Protein AF-A0A150Q8F3-F1 (afdb_monomer_lite)

Structure (mmCIF, N/CA/C/O backbone):
data_AF-A0A150Q8F3-F1
#
_entry.id   AF-A0A150Q8F3-F1
#
loop_
_atom_site.group_PDB
_atom_site.id
_atom_site.type_symbol
_atom_site.label_atom_id
_atom_site.label_alt_id
_atom_site.label_comp_id
_atom_site.label_asym_id
_atom_site.label_entity_id
_atom_site.label_seq_id
_atom_site.pdbx_PDB_ins_code
_atom_site.Cartn_x
_atom_site.Cartn_y
_atom_site.Cartn_z
_atom_site.occupancy
_atom_site.B_iso_or_equiv
_atom_site.auth_seq_id
_atom_site.auth_comp_id
_atom_site.auth_asym_id
_atom_site.auth_atom_id
_atom_site.pdbx_PDB_model_num
ATOM 1 N N . MET A 1 1 ? -12.752 -1.691 17.372 1.00 48.16 1 MET A N 1
ATOM 2 C CA . MET A 1 1 ? -11.513 -1.225 16.726 1.00 48.16 1 MET A CA 1
ATOM 3 C C . MET A 1 1 ? -11.720 -1.425 15.236 1.00 48.16 1 MET A C 1
ATOM 5 O O . MET A 1 1 ? -11.884 -2.583 14.865 1.00 48.16 1 MET A O 1
ATOM 9 N N . PRO A 1 2 ? -11.842 -0.381 14.400 1.00 51.94 2 PRO A N 1
ATOM 10 C CA . PRO A 1 2 ? -11.686 -0.591 12.971 1.00 51.94 2 PRO A CA 1
ATOM 11 C C . PRO A 1 2 ? -10.186 -0.796 12.761 1.00 51.94 2 PRO A C 1
ATOM 13 O O . PRO A 1 2 ? -9.401 0.147 12.762 1.00 51.94 2 PRO A O 1
ATOM 16 N N . TYR A 1 3 ? -9.766 -2.056 12.788 1.00 64.06 3 TYR A N 1
ATOM 17 C CA . TYR A 1 3 ? -8.424 -2.405 12.357 1.00 64.06 3 TYR A CA 1
ATOM 18 C C . TYR A 1 3 ? -8.387 -2.165 10.857 1.00 64.06 3 TYR A C 1
ATOM 20 O O . TYR A 1 3 ? -9.300 -2.621 10.177 1.00 64.06 3 TYR A O 1
ATOM 28 N N . LEU A 1 4 ? -7.367 -1.459 10.369 1.00 71.31 4 LEU A N 1
ATOM 29 C CA . LEU A 1 4 ? -7.123 -1.354 8.937 1.00 71.31 4 LEU A CA 1
ATOM 30 C C . LEU A 1 4 ? -7.041 -2.771 8.365 1.00 71.31 4 LEU A C 1
ATOM 32 O O . LEU A 1 4 ? -6.170 -3.558 8.747 1.00 71.31 4 LEU A O 1
ATOM 36 N N . VAL A 1 5 ? -7.991 -3.123 7.503 1.00 76.44 5 VAL A N 1
ATOM 37 C CA . VAL A 1 5 ? -8.025 -4.425 6.854 1.00 76.44 5 VAL A CA 1
ATOM 38 C C . VAL A 1 5 ? -7.135 -4.354 5.628 1.00 76.44 5 VAL A C 1
ATOM 40 O O . VAL A 1 5 ? -7.430 -3.694 4.628 1.00 76.44 5 VAL A O 1
ATOM 43 N N . PHE A 1 6 ? -6.025 -5.076 5.700 1.00 82.75 6 PHE A N 1
ATOM 44 C CA . PHE A 1 6 ? -5.217 -5.349 4.527 1.00 82.75 6 PHE A CA 1
ATOM 45 C C . PHE A 1 6 ? -5.963 -6.305 3.604 1.00 82.75 6 PHE A C 1
ATOM 47 O O . PHE A 1 6 ? -6.564 -7.292 4.043 1.00 82.75 6 PHE A O 1
ATOM 54 N N . ARG A 1 7 ? -5.890 -6.051 2.300 1.00 80.62 7 ARG A N 1
ATOM 55 C CA . ARG A 1 7 ? -6.319 -7.033 1.314 1.00 80.62 7 ARG A CA 1
ATOM 56 C C . ARG A 1 7 ? -5.505 -8.313 1.492 1.00 80.62 7 ARG A C 1
ATOM 58 O O . ARG A 1 7 ? -4.291 -8.305 1.696 1.00 80.62 7 ARG A O 1
ATOM 65 N N . ASN A 1 8 ? -6.214 -9.433 1.416 1.00 77.56 8 ASN A N 1
ATOM 66 C CA . ASN A 1 8 ? -5.649 -10.750 1.651 1.00 77.56 8 ASN A CA 1
ATOM 67 C C . ASN A 1 8 ? -4.932 -11.258 0.393 1.00 77.56 8 ASN A C 1
ATOM 69 O O . ASN A 1 8 ? -5.493 -12.030 -0.385 1.00 77.56 8 ASN A O 1
ATOM 73 N N . PHE A 1 9 ? -3.708 -10.787 0.177 1.00 79.19 9 PHE A N 1
ATOM 74 C CA . PHE A 1 9 ? -2.818 -11.295 -0.860 1.00 79.19 9 PHE A CA 1
ATOM 75 C C . PHE A 1 9 ? -1.403 -11.544 -0.313 1.00 79.19 9 PHE A C 1
ATOM 77 O O . PHE A 1 9 ? -0.981 -10.873 0.641 1.00 79.19 9 PHE A O 1
ATOM 84 N N . PRO A 1 10 ? -0.678 -12.534 -0.878 1.00 78.06 10 PRO A N 1
ATOM 85 C CA . PRO A 1 10 ? 0.673 -12.870 -0.439 1.00 78.06 10 PRO A CA 1
ATOM 86 C C . PRO A 1 10 ? 1.631 -11.696 -0.652 1.00 78.06 10 PRO A C 1
ATOM 88 O O . PRO A 1 10 ? 1.468 -10.915 -1.585 1.00 78.06 10 PRO A O 1
ATOM 91 N N . ASP A 1 11 ? 2.671 -11.589 0.168 1.00 76.81 11 ASP A N 1
ATOM 92 C CA . ASP A 1 11 ? 3.609 -10.456 0.100 1.00 76.81 11 ASP A CA 1
ATOM 93 C C . ASP A 1 11 ? 4.450 -10.426 -1.189 1.00 76.81 11 ASP A C 1
ATOM 95 O O . ASP A 1 11 ? 4.999 -9.396 -1.557 1.00 76.81 11 ASP A O 1
ATOM 99 N N . ASN A 1 12 ? 4.491 -11.540 -1.925 1.00 77.19 12 ASN A N 1
ATOM 100 C CA . ASN A 1 12 ? 5.102 -11.628 -3.256 1.00 77.19 12 ASN A CA 1
ATOM 101 C C . ASN A 1 12 ? 4.121 -11.300 -4.396 1.00 77.19 12 ASN A C 1
ATOM 103 O O . ASN A 1 12 ? 4.398 -11.623 -5.552 1.00 77.19 12 ASN A O 1
ATOM 107 N N . THR A 1 13 ? 2.947 -10.738 -4.093 1.00 80.31 13 THR A N 1
ATOM 108 C CA . THR A 1 13 ? 1.983 -10.364 -5.134 1.00 80.31 13 THR A CA 1
ATOM 109 C C . THR A 1 13 ? 2.590 -9.263 -5.999 1.00 80.31 13 THR A C 1
ATOM 111 O O . THR A 1 13 ? 3.025 -8.249 -5.450 1.00 80.31 13 THR A O 1
ATOM 114 N N . PRO A 1 14 ? 2.635 -9.438 -7.332 1.00 79.75 14 PRO A N 1
ATOM 115 C CA . PRO A 1 14 ? 3.111 -8.390 -8.217 1.00 79.75 14 PRO A CA 1
ATOM 116 C C . PRO A 1 14 ? 2.190 -7.176 -8.113 1.00 79.75 14 PRO A C 1
ATOM 118 O O . PRO A 1 14 ? 0.965 -7.312 -8.076 1.00 79.75 14 PRO A O 1
ATOM 121 N N . ILE A 1 15 ? 2.798 -5.995 -8.073 1.00 81.19 15 ILE A N 1
ATOM 122 C CA . ILE A 1 15 ? 2.068 -4.734 -8.071 1.00 81.19 15 ILE A CA 1
ATOM 123 C C . ILE A 1 15 ? 1.319 -4.593 -9.401 1.00 81.19 15 ILE A C 1
ATOM 125 O O . ILE A 1 15 ? 1.913 -4.837 -10.456 1.00 81.19 15 ILE A O 1
ATOM 129 N N . PRO A 1 16 ? 0.025 -4.233 -9.376 1.00 80.94 16 PRO A N 1
ATOM 130 C CA . PRO A 1 16 ? -0.736 -4.014 -10.596 1.00 80.94 16 PRO A CA 1
ATOM 131 C C . PRO A 1 16 ? -0.223 -2.785 -11.356 1.00 80.94 16 PRO A C 1
ATOM 133 O O . PRO A 1 16 ? 0.193 -1.801 -10.753 1.00 80.94 16 PRO A O 1
ATOM 136 N N . ASP A 1 17 ? -0.321 -2.833 -12.686 1.00 80.94 17 ASP A N 1
ATOM 137 C CA . ASP A 1 17 ? 0.106 -1.752 -13.592 1.00 80.94 17 ASP A CA 1
ATOM 138 C C . ASP A 1 17 ? -0.574 -0.404 -13.264 1.00 80.94 17 ASP A C 1
ATOM 140 O O . ASP A 1 17 ? 0.032 0.651 -13.374 1.00 80.94 17 ASP A O 1
ATOM 144 N N . ASP A 1 18 ? -1.805 -0.463 -12.747 1.00 80.50 18 ASP A N 1
ATOM 145 C CA . ASP A 1 18 ? -2.619 0.684 -12.310 1.00 80.50 18 ASP A CA 1
ATOM 146 C C . ASP A 1 18 ? -1.996 1.479 -11.144 1.00 80.50 18 ASP A C 1
ATOM 148 O O . ASP A 1 18 ? -2.312 2.644 -10.936 1.00 80.50 18 ASP A O 1
ATOM 152 N N . CYS A 1 19 ? -1.081 0.858 -10.393 1.00 83.00 19 CYS A N 1
ATOM 153 C CA . CYS A 1 19 ? -0.327 1.506 -9.321 1.00 83.00 19 CYS A CA 1
ATOM 154 C C . CYS A 1 19 ? 0.983 2.139 -9.812 1.00 83.00 19 CYS A C 1
ATOM 156 O O . CYS A 1 19 ? 1.799 2.551 -8.989 1.00 83.00 19 CYS A O 1
ATOM 158 N N . TYR A 1 20 ? 1.226 2.193 -11.121 1.00 83.12 20 TYR A N 1
ATOM 159 C CA . TYR A 1 20 ? 2.342 2.927 -11.701 1.00 83.12 20 TYR A CA 1
ATOM 160 C C . TYR A 1 20 ? 1.826 4.188 -12.394 1.00 83.12 20 TYR A C 1
ATOM 162 O O . TYR A 1 20 ? 0.873 4.170 -13.170 1.00 83.12 20 TYR A O 1
ATOM 170 N N . SER A 1 21 ? 2.489 5.307 -12.127 1.00 79.31 21 SER A N 1
ATOM 171 C CA . SER A 1 21 ? 2.305 6.544 -12.879 1.00 79.31 21 SER A CA 1
ATOM 172 C C . SER A 1 21 ? 2.750 6.368 -14.335 1.00 79.31 21 SER A C 1
ATOM 174 O O . SER A 1 21 ? 3.560 5.500 -14.654 1.00 79.31 21 SER A O 1
ATOM 176 N N . CYS A 1 22 ? 2.304 7.260 -15.226 1.00 77.38 22 CYS A N 1
ATOM 177 C CA . CYS A 1 22 ? 2.660 7.239 -16.655 1.00 77.38 22 CYS A CA 1
ATOM 178 C C . CYS A 1 22 ? 4.175 7.268 -16.952 1.00 77.38 22 CYS A C 1
ATOM 180 O O . CYS A 1 22 ? 4.578 6.926 -18.061 1.00 77.38 22 CYS A O 1
ATOM 182 N N . ASP A 1 23 ? 5.006 7.684 -15.993 1.00 82.12 23 ASP A N 1
ATOM 183 C CA . ASP A 1 23 ? 6.474 7.677 -16.093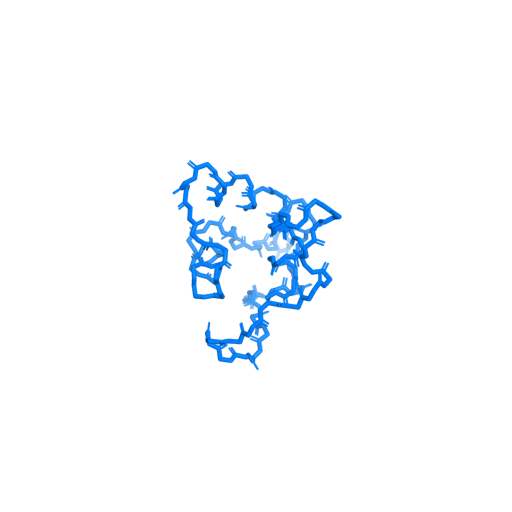 1.00 82.12 23 ASP A CA 1
ATOM 184 C C . ASP A 1 23 ? 7.098 6.305 -15.744 1.00 82.12 23 ASP A C 1
ATOM 186 O O . ASP A 1 23 ? 8.307 6.116 -15.816 1.00 82.12 23 ASP A O 1
ATOM 190 N N . GLY A 1 24 ? 6.279 5.324 -15.349 1.00 78.00 24 GLY A N 1
ATOM 191 C CA . GLY A 1 24 ? 6.723 4.026 -14.830 1.00 78.00 24 GLY A CA 1
ATOM 192 C C . GLY A 1 24 ? 7.163 4.068 -13.363 1.00 78.00 24 GLY A C 1
ATOM 193 O O . GLY A 1 24 ? 7.611 3.054 -12.825 1.00 78.00 24 GLY A O 1
ATOM 194 N N . ALA A 1 25 ? 7.034 5.222 -12.704 1.00 83.00 25 ALA A N 1
ATOM 195 C CA . ALA A 1 25 ? 7.269 5.367 -11.276 1.00 83.00 25 ALA A CA 1
ATOM 196 C C . ALA A 1 25 ? 6.102 4.762 -10.471 1.00 83.00 25 ALA A C 1
ATOM 198 O O . ALA A 1 25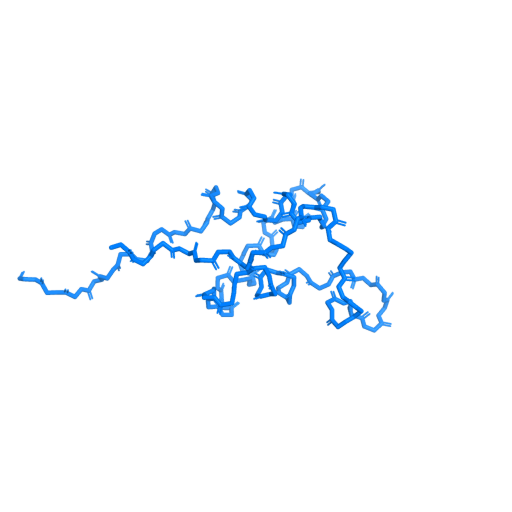 ? 4.945 4.961 -10.843 1.00 83.00 25 ALA A O 1
ATOM 199 N N . PRO A 1 26 ? 6.371 4.032 -9.378 1.00 84.19 26 PRO A N 1
ATOM 200 C CA . PRO A 1 26 ? 5.325 3.493 -8.518 1.00 84.19 26 PRO A CA 1
ATOM 201 C C . PRO A 1 26 ? 4.584 4.630 -7.809 1.00 84.19 26 PRO A C 1
ATOM 203 O O . PRO A 1 26 ? 5.196 5.445 -7.120 1.00 84.19 26 PRO A O 1
ATOM 206 N N . ASP A 1 27 ? 3.265 4.668 -7.969 1.00 89.69 27 ASP A N 1
ATOM 207 C CA . ASP A 1 27 ? 2.387 5.593 -7.267 1.00 89.69 27 ASP A CA 1
ATOM 208 C C . ASP A 1 27 ? 2.118 5.065 -5.856 1.00 89.69 27 ASP A C 1
ATOM 210 O O . ASP A 1 27 ? 1.344 4.132 -5.632 1.00 89.69 27 ASP A O 1
ATOM 214 N N . TRP A 1 28 ? 2.824 5.637 -4.885 1.00 89.31 28 TRP A N 1
ATOM 215 C CA . TRP A 1 28 ? 2.779 5.180 -3.501 1.00 89.31 28 TRP A CA 1
ATOM 216 C C . TRP A 1 28 ? 1.394 5.311 -2.868 1.00 89.31 28 TRP A C 1
ATOM 218 O O . TRP A 1 28 ? 1.010 4.442 -2.086 1.00 89.31 28 TRP A O 1
ATOM 228 N N . ALA A 1 29 ? 0.634 6.355 -3.198 1.00 89.69 29 ALA A N 1
ATOM 229 C CA . ALA A 1 29 ? -0.711 6.531 -2.661 1.00 89.69 29 ALA A CA 1
ATOM 230 C C . ALA A 1 29 ? -1.646 5.433 -3.192 1.00 89.69 29 ALA A C 1
ATOM 232 O O . ALA A 1 29 ? -2.253 4.717 -2.392 1.00 89.69 29 ALA A O 1
ATOM 233 N N . ALA A 1 30 ? -1.649 5.202 -4.507 1.00 89.00 30 ALA A N 1
ATOM 234 C CA . ALA A 1 30 ? -2.425 4.139 -5.137 1.00 89.00 30 ALA A CA 1
ATOM 235 C C . ALA A 1 30 ? -2.020 2.748 -4.625 1.00 89.00 30 ALA A C 1
ATOM 237 O O . ALA A 1 30 ? -2.876 1.887 -4.429 1.00 89.00 30 ALA A O 1
ATOM 238 N N . LEU A 1 31 ? -0.731 2.516 -4.359 1.00 90.12 31 LEU A N 1
ATOM 239 C CA . LEU A 1 31 ? -0.230 1.276 -3.757 1.00 90.12 31 LEU A CA 1
ATOM 240 C C . LEU A 1 31 ? -0.785 1.031 -2.352 1.00 90.12 31 LEU A C 1
ATOM 242 O O . LEU A 1 31 ? -1.188 -0.088 -2.017 1.00 90.12 31 LEU A O 1
ATOM 246 N N . LEU A 1 32 ? -0.795 2.074 -1.526 1.00 89.94 32 LEU A N 1
ATOM 247 C CA . LEU A 1 32 ? -1.295 2.015 -0.158 1.00 89.94 32 LEU A CA 1
ATOM 248 C C . LEU A 1 32 ? -2.810 1.812 -0.137 1.00 89.94 32 LEU A C 1
ATOM 250 O O . LEU A 1 32 ? -3.282 0.947 0.597 1.00 89.94 32 LEU A O 1
ATOM 254 N N . GLU A 1 33 ? -3.557 2.519 -0.987 1.00 89.62 33 GLU A N 1
ATOM 255 C CA . GLU A 1 33 ? -5.000 2.314 -1.179 1.00 89.62 33 GLU A CA 1
ATOM 256 C C . GLU A 1 33 ? -5.305 0.917 -1.738 1.00 89.62 33 GLU A C 1
ATOM 258 O O . GLU A 1 33 ? -6.281 0.266 -1.357 1.00 89.62 33 GLU A O 1
ATOM 263 N N . TRP A 1 34 ? -4.444 0.401 -2.615 1.00 87.81 34 TRP A N 1
ATOM 264 C CA . TRP A 1 34 ? -4.598 -0.938 -3.162 1.00 87.81 34 TRP A CA 1
ATOM 265 C C . TRP A 1 34 ? -4.379 -2.028 -2.108 1.00 87.81 34 TRP A C 1
ATOM 267 O O . TRP A 1 34 ? -5.126 -3.011 -2.110 1.00 87.81 34 TRP A O 1
ATOM 277 N N . ILE A 1 35 ? -3.402 -1.870 -1.207 1.00 87.94 35 ILE A N 1
ATOM 278 C CA . ILE A 1 35 ? -3.131 -2.800 -0.096 1.00 87.94 35 ILE A CA 1
ATOM 279 C C . ILE A 1 35 ? -4.153 -2.655 1.026 1.00 87.94 35 ILE A C 1
ATOM 281 O O . ILE A 1 35 ? -4.595 -3.661 1.584 1.00 87.94 35 ILE A O 1
ATOM 285 N N . CYS A 1 36 ? -4.539 -1.430 1.356 1.00 87.69 36 CYS A N 1
ATOM 286 C CA . CYS A 1 36 ? -5.490 -1.125 2.406 1.00 87.69 36 CYS A CA 1
ATOM 287 C C . CYS A 1 36 ? -6.546 -0.143 1.877 1.00 87.69 36 CYS A C 1
ATOM 289 O O . CYS A 1 36 ? -6.394 1.069 2.024 1.00 87.69 36 CYS A O 1
ATOM 291 N N . PRO A 1 37 ? -7.649 -0.653 1.298 1.00 84.00 37 PRO A N 1
ATOM 292 C CA . PRO A 1 37 ? -8.705 0.189 0.730 1.00 84.00 37 PRO A CA 1
ATOM 293 C C . PRO A 1 37 ? -9.500 0.977 1.784 1.00 84.00 37 PRO A C 1
ATOM 295 O O . PRO A 1 37 ? -10.355 1.780 1.430 1.00 84.00 37 PRO A O 1
ATOM 298 N N . GLU A 1 38 ? -9.255 0.732 3.073 1.00 85.75 38 GLU A N 1
ATOM 299 C CA . GLU A 1 38 ? -9.825 1.513 4.176 1.00 85.75 38 GLU A CA 1
ATOM 300 C C . GLU A 1 38 ? -9.009 2.770 4.513 1.00 85.75 38 GLU A C 1
ATOM 302 O O . GLU A 1 38 ? -9.470 3.602 5.298 1.00 85.75 38 GLU A O 1
ATOM 307 N N . LEU A 1 39 ? -7.813 2.937 3.931 1.00 84.25 39 LEU A N 1
ATOM 308 C CA . LEU A 1 39 ? -7.055 4.176 4.071 1.00 84.25 39 LEU A CA 1
ATOM 309 C C . LEU A 1 39 ? -7.799 5.324 3.393 1.00 84.25 39 LEU A C 1
ATOM 311 O O . LEU A 1 39 ? -8.229 5.231 2.247 1.00 84.25 39 LEU A O 1
ATOM 315 N N . SER A 1 40 ? -7.907 6.445 4.103 1.00 84.88 40 SER A N 1
ATOM 316 C CA . SER A 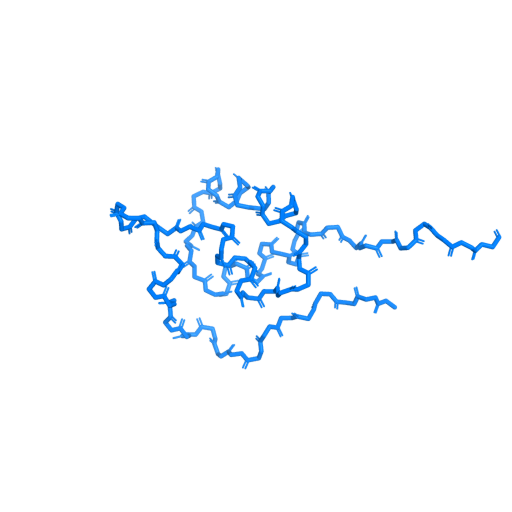1 40 ? -8.370 7.681 3.478 1.00 84.88 40 SER A CA 1
ATOM 317 C C . SER A 1 40 ? -7.303 8.205 2.506 1.00 84.88 40 SER A C 1
ATOM 319 O O . SER A 1 40 ? -6.115 8.093 2.822 1.00 84.88 40 SER A O 1
ATOM 321 N N . PRO A 1 41 ? -7.677 8.886 1.406 1.00 84.25 41 PRO A N 1
ATOM 322 C CA . PRO A 1 41 ? -6.715 9.424 0.436 1.00 84.25 41 PRO A CA 1
ATOM 323 C C . PRO A 1 41 ? -5.629 10.304 1.076 1.00 84.25 41 PRO A C 1
ATOM 325 O O . PRO A 1 41 ? -4.452 10.191 0.755 1.00 84.25 41 PRO A O 1
ATOM 328 N N . GLY A 1 42 ? -5.998 11.127 2.067 1.00 88.06 42 GLY A N 1
ATOM 329 C CA . GLY A 1 42 ? -5.033 11.952 2.805 1.00 88.06 42 GLY A CA 1
ATOM 330 C C . GLY A 1 42 ? -4.098 11.161 3.733 1.00 88.06 42 GLY A C 1
ATOM 331 O O . GLY A 1 42 ? -2.982 11.600 4.001 1.00 88.06 42 GLY A O 1
ATOM 332 N N . GLU A 1 43 ? -4.520 9.993 4.231 1.00 87.81 43 GLU A N 1
ATOM 333 C CA . GLU A 1 43 ? -3.633 9.096 4.984 1.00 87.81 43 GLU A CA 1
ATOM 334 C C . GLU A 1 43 ? -2.675 8.364 4.043 1.00 87.81 43 GLU A C 1
ATOM 336 O O . GLU A 1 43 ? -1.487 8.277 4.353 1.00 87.81 43 GLU A O 1
ATOM 341 N N . ALA A 1 44 ? -3.166 7.904 2.888 1.00 89.88 44 ALA A N 1
ATOM 342 C CA . ALA A 1 44 ? -2.349 7.283 1.851 1.00 89.88 44 ALA A CA 1
ATOM 343 C C . ALA A 1 44 ? -1.268 8.246 1.332 1.00 89.88 44 ALA A C 1
ATOM 345 O O . ALA A 1 44 ? -0.099 7.880 1.325 1.00 89.88 44 ALA A O 1
ATOM 346 N N . GLU A 1 45 ? -1.607 9.500 1.015 1.00 90.38 45 GLU A N 1
ATOM 347 C CA . GLU A 1 45 ? -0.639 10.518 0.567 1.00 90.38 45 GLU A CA 1
ATOM 348 C C . GLU A 1 45 ? 0.414 10.847 1.645 1.00 90.38 45 GLU A C 1
ATOM 350 O O . GLU A 1 45 ? 1.615 10.967 1.375 1.00 90.38 45 GLU A O 1
ATOM 355 N N . ARG A 1 46 ? -0.010 10.925 2.914 1.00 90.81 46 ARG A N 1
ATOM 356 C CA . ARG A 1 46 ? 0.910 11.122 4.041 1.00 90.81 46 ARG A CA 1
ATOM 357 C C . ARG A 1 46 ? 1.876 9.947 4.192 1.00 90.81 46 ARG A C 1
ATOM 359 O O . ARG A 1 46 ? 3.063 10.165 4.426 1.00 90.81 46 ARG A O 1
ATOM 366 N N . LEU A 1 47 ? 1.370 8.718 4.127 1.00 91.38 47 LEU A N 1
ATOM 367 C CA . LEU A 1 47 ? 2.184 7.507 4.217 1.00 91.38 47 LEU A CA 1
ATOM 368 C C . LEU A 1 47 ? 3.118 7.386 3.009 1.00 91.38 47 LEU A C 1
ATOM 370 O O . LEU A 1 47 ? 4.289 7.089 3.208 1.00 91.38 47 LEU A O 1
ATOM 374 N N . ALA A 1 48 ? 2.648 7.710 1.803 1.00 90.94 48 ALA A N 1
ATOM 375 C CA . ALA A 1 48 ? 3.456 7.777 0.591 1.00 90.94 48 ALA A CA 1
ATOM 376 C C . ALA A 1 48 ? 4.678 8.679 0.791 1.00 90.94 48 ALA A C 1
ATOM 378 O O . ALA A 1 48 ? 5.808 8.220 0.654 1.00 90.94 48 ALA A O 1
ATOM 379 N N . THR A 1 49 ? 4.458 9.899 1.291 1.00 91.31 49 THR A N 1
ATOM 380 C CA . THR A 1 49 ? 5.542 10.845 1.600 1.00 91.31 49 THR A CA 1
ATOM 381 C C . THR A 1 49 ? 6.569 10.261 2.584 1.00 91.31 49 THR A C 1
ATOM 383 O O . THR A 1 49 ? 7.769 10.486 2.442 1.00 91.31 49 THR A O 1
ATOM 386 N N . ILE A 1 50 ? 6.122 9.508 3.598 1.00 91.31 50 ILE A N 1
ATOM 387 C CA . ILE A 1 50 ? 7.015 8.866 4.580 1.00 91.31 50 ILE A CA 1
ATOM 388 C C . ILE A 1 50 ? 7.803 7.724 3.932 1.00 91.31 50 ILE A C 1
ATOM 390 O O . ILE A 1 50 ? 9.004 7.601 4.179 1.00 91.31 50 ILE A O 1
ATOM 394 N N . GLY A 1 51 ? 7.135 6.900 3.123 1.00 89.69 51 GLY A N 1
ATOM 395 C CA . GLY A 1 51 ? 7.735 5.780 2.401 1.00 89.69 51 GLY A CA 1
ATOM 396 C C . GLY A 1 51 ? 8.827 6.238 1.442 1.00 89.69 51 GLY A C 1
ATOM 397 O O . GLY A 1 51 ? 9.953 5.743 1.510 1.00 89.69 51 GLY A O 1
ATOM 398 N N . GLU A 1 52 ? 8.519 7.256 0.639 1.00 88.69 52 GLU A N 1
ATOM 399 C CA . GLU A 1 52 ? 9.455 7.889 -0.289 1.00 88.69 52 GLU A CA 1
ATOM 400 C C . GLU A 1 52 ? 10.643 8.526 0.438 1.00 88.69 52 GLU A C 1
ATOM 402 O O . GLU A 1 52 ? 11.794 8.284 0.080 1.00 88.69 52 GLU A O 1
ATOM 407 N N . ALA A 1 53 ? 10.395 9.290 1.507 1.00 89.19 53 ALA A N 1
ATOM 408 C CA . ALA A 1 53 ? 11.463 9.933 2.275 1.00 89.19 53 ALA A CA 1
ATOM 409 C C . ALA A 1 53 ? 12.383 8.934 2.998 1.00 89.19 53 ALA A C 1
ATOM 411 O O . ALA A 1 53 ? 13.520 9.270 3.332 1.00 89.19 53 ALA A O 1
ATOM 412 N N . SER A 1 54 ? 11.889 7.723 3.259 1.00 85.06 54 SER A N 1
ATOM 413 C CA . SER A 1 54 ? 12.620 6.671 3.968 1.00 85.06 54 SER A CA 1
ATOM 414 C C . SER A 1 54 ? 13.357 5.709 3.026 1.00 85.06 54 SER A C 1
ATOM 416 O O . SER A 1 54 ? 13.902 4.716 3.505 1.00 85.06 54 SER A O 1
ATOM 418 N N . ASP A 1 55 ? 13.378 5.990 1.713 1.00 84.06 55 ASP A N 1
ATOM 419 C CA . ASP A 1 55 ? 13.975 5.139 0.666 1.00 84.06 55 ASP A CA 1
ATOM 420 C C . ASP A 1 55 ? 13.466 3.683 0.730 1.00 84.06 55 ASP A C 1
ATOM 422 O O . ASP A 1 55 ? 14.182 2.712 0.474 1.00 84.06 55 ASP A O 1
ATOM 426 N N . ILE A 1 56 ? 12.206 3.511 1.145 1.00 86.19 56 ILE A N 1
ATOM 427 C CA . ILE A 1 56 ? 11.597 2.192 1.297 1.00 86.19 56 ILE A CA 1
ATOM 428 C C . ILE A 1 56 ? 11.315 1.627 -0.096 1.00 86.19 56 ILE A C 1
ATOM 430 O O . ILE A 1 56 ? 10.957 2.348 -1.026 1.00 86.19 56 ILE A O 1
ATOM 434 N N . ARG A 1 57 ? 11.454 0.310 -0.263 1.00 84.75 57 ARG A N 1
ATOM 435 C CA . ARG A 1 57 ? 11.015 -0.328 -1.504 1.00 84.75 57 ARG A CA 1
ATOM 436 C C . ARG A 1 57 ? 9.486 -0.375 -1.546 1.00 84.75 57 ARG A C 1
ATOM 438 O O . ARG A 1 57 ? 8.878 -0.788 -0.560 1.00 84.75 57 ARG A O 1
ATOM 445 N N . PRO A 1 58 ? 8.856 -0.020 -2.676 1.00 83.50 58 PRO A N 1
ATOM 446 C CA . PRO A 1 58 ? 7.418 -0.151 -2.851 1.00 83.50 58 PRO A CA 1
ATOM 447 C C . PRO A 1 58 ? 7.093 -1.628 -3.089 1.00 83.50 58 PRO A C 1
ATOM 449 O O . PRO A 1 58 ? 6.817 -2.042 -4.205 1.00 83.50 58 PRO A O 1
ATOM 452 N N . ASP A 1 59 ? 7.221 -2.454 -2.057 1.00 86.25 59 ASP A N 1
ATOM 453 C CA . ASP A 1 59 ? 6.809 -3.854 -2.051 1.00 86.25 59 ASP A CA 1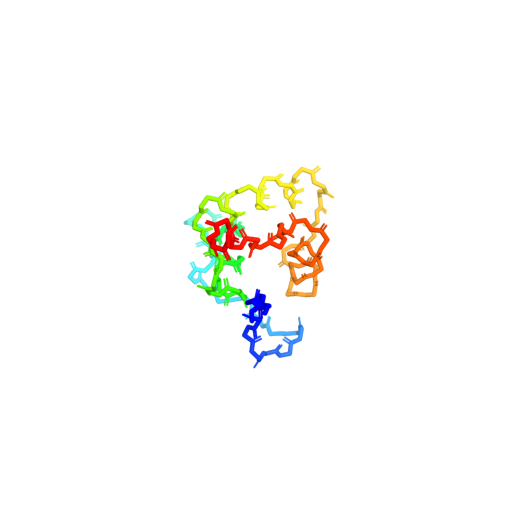
ATOM 454 C C . ASP A 1 59 ? 5.715 -4.064 -1.002 1.00 86.25 59 ASP A C 1
ATOM 456 O O . ASP A 1 59 ? 5.590 -3.299 -0.044 1.00 86.25 59 ASP A O 1
ATOM 460 N N . VAL A 1 60 ? 4.903 -5.105 -1.183 1.00 85.50 60 VAL A N 1
ATOM 461 C CA . VAL A 1 60 ? 3.723 -5.343 -0.343 1.00 85.50 60 VAL A CA 1
ATOM 462 C C . VAL A 1 60 ? 4.076 -5.462 1.142 1.00 85.50 60 VAL A C 1
ATOM 464 O O . VAL A 1 60 ? 3.340 -4.932 1.973 1.00 85.50 60 VAL A O 1
ATOM 467 N N . ALA A 1 61 ? 5.180 -6.130 1.492 1.00 87.25 61 ALA A N 1
ATOM 468 C CA . ALA A 1 61 ? 5.572 -6.310 2.889 1.00 87.25 61 ALA A CA 1
ATOM 469 C C . ALA A 1 61 ? 5.989 -4.976 3.519 1.00 87.25 61 ALA A C 1
ATOM 471 O O . ALA A 1 61 ? 5.548 -4.641 4.619 1.00 87.25 61 ALA A O 1
ATOM 472 N N . SER A 1 62 ? 6.801 -4.201 2.802 1.00 88.56 62 SER A N 1
ATOM 473 C CA . SER A 1 62 ? 7.255 -2.879 3.227 1.00 88.56 62 SER A CA 1
ATOM 474 C C . SER A 1 62 ? 6.094 -1.894 3.382 1.00 88.56 62 SER A C 1
ATOM 476 O O . SER A 1 62 ? 6.039 -1.159 4.365 1.00 88.56 62 SER A O 1
ATOM 478 N N . LEU A 1 63 ? 5.126 -1.918 2.465 1.00 88.88 63 LEU A N 1
ATOM 479 C CA . LEU A 1 63 ? 3.935 -1.068 2.506 1.00 88.88 63 LEU A CA 1
ATOM 480 C C . LEU A 1 63 ? 2.997 -1.443 3.662 1.00 88.88 63 LEU A C 1
ATOM 482 O O . LEU A 1 63 ? 2.550 -0.557 4.387 1.00 88.88 63 LEU A O 1
ATOM 486 N N . LYS A 1 64 ? 2.739 -2.739 3.891 1.00 87.75 64 LYS A N 1
ATOM 487 C CA . LYS A 1 64 ? 1.978 -3.203 5.069 1.00 87.75 64 LYS A CA 1
ATOM 488 C C . LYS A 1 64 ? 2.635 -2.725 6.356 1.00 87.75 64 LYS A C 1
ATOM 490 O O . LYS A 1 64 ? 1.979 -2.099 7.181 1.00 87.75 64 LYS A O 1
ATOM 495 N N . ARG A 1 65 ? 3.948 -2.929 6.470 1.00 88.19 65 ARG A N 1
ATOM 496 C CA . ARG A 1 65 ? 4.724 -2.504 7.629 1.00 88.19 65 ARG A CA 1
ATOM 497 C C . ARG A 1 65 ? 4.672 -0.984 7.830 1.00 88.19 65 ARG A C 1
ATOM 499 O O . ARG A 1 65 ? 4.458 -0.536 8.949 1.00 88.19 65 ARG A O 1
ATOM 506 N N . LEU A 1 66 ? 4.791 -0.195 6.761 1.00 90.06 66 LEU A N 1
ATOM 507 C CA . LEU A 1 66 ? 4.663 1.266 6.806 1.00 90.06 66 LEU A CA 1
ATOM 508 C C . LEU A 1 66 ? 3.288 1.697 7.339 1.00 90.06 66 LEU A C 1
ATOM 510 O O . LEU A 1 66 ? 3.206 2.588 8.185 1.00 90.06 66 LEU A O 1
ATOM 514 N N . ILE A 1 67 ? 2.216 1.050 6.875 1.00 88.19 67 ILE A N 1
ATOM 515 C CA . ILE A 1 67 ? 0.854 1.293 7.361 1.00 88.19 67 ILE A CA 1
ATOM 516 C C . ILE A 1 67 ? 0.753 0.911 8.843 1.00 88.19 67 ILE A C 1
ATOM 518 O O . ILE A 1 67 ? 0.267 1.706 9.637 1.00 88.19 67 ILE A O 1
ATOM 522 N N . GLU A 1 68 ? 1.251 -0.253 9.253 1.00 86.69 68 GLU A N 1
ATOM 523 C CA . GLU A 1 68 ? 1.221 -0.681 10.659 1.00 86.69 68 GLU A CA 1
ATOM 524 C C . GLU A 1 68 ? 2.022 0.247 11.587 1.00 86.69 68 GLU A C 1
ATOM 526 O O . GLU A 1 68 ? 1.586 0.528 12.703 1.00 86.69 68 GLU A O 1
ATOM 531 N N . GLU A 1 69 ? 3.178 0.745 11.137 1.00 87.38 69 GLU A N 1
ATOM 532 C CA . GLU A 1 69 ? 4.053 1.615 11.929 1.00 87.38 69 GLU A CA 1
ATOM 533 C C . GLU A 1 69 ? 3.539 3.065 12.011 1.00 87.38 69 GLU A C 1
ATOM 535 O O . GLU A 1 69 ? 3.733 3.730 13.033 1.00 87.38 69 GLU A O 1
ATOM 540 N N . HIS A 1 70 ? 2.884 3.576 10.960 1.00 86.19 70 HIS A N 1
ATOM 541 C CA . HIS A 1 70 ? 2.589 5.011 10.830 1.00 86.19 70 HIS A CA 1
ATOM 542 C C . HIS A 1 70 ? 1.118 5.384 10.649 1.00 86.19 70 HIS A C 1
ATOM 544 O O . HIS A 1 70 ? 0.785 6.572 10.824 1.00 86.19 70 HIS A O 1
ATOM 550 N N . ALA A 1 71 ? 0.244 4.441 10.293 1.00 78.50 71 ALA A N 1
ATOM 551 C CA . ALA A 1 71 ? -1.181 4.719 10.260 1.00 78.50 71 ALA A CA 1
ATOM 552 C C . ALA A 1 71 ? -1.652 4.945 11.692 1.00 78.50 71 ALA A C 1
ATOM 554 O O . ALA A 1 71 ? -1.385 4.157 12.605 1.00 78.50 71 ALA A O 1
ATOM 555 N N . ARG A 1 72 ? -2.321 6.077 11.922 1.00 64.62 72 ARG A N 1
ATOM 556 C CA . ARG A 1 72 ? -2.889 6.302 13.244 1.00 64.62 72 ARG A CA 1
ATOM 557 C C . ARG A 1 72 ? -4.029 5.305 13.429 1.00 64.62 72 ARG A C 1
ATOM 559 O O . ARG A 1 72 ? -4.793 5.090 12.491 1.00 64.62 72 ARG A O 1
ATOM 566 N N . PRO A 1 73 ? -4.231 4.759 14.638 1.00 58.38 73 PRO A N 1
ATOM 567 C CA . PRO A 1 73 ? -5.522 4.176 14.943 1.00 58.38 73 PRO A CA 1
ATOM 568 C C . PRO A 1 73 ? -6.559 5.275 14.703 1.00 58.38 73 PRO A C 1
ATOM 570 O O . PRO A 1 73 ? -6.469 6.342 15.321 1.00 58.38 73 PRO A O 1
ATOM 573 N N . GLN A 1 74 ? -7.511 5.047 13.793 1.00 55.47 74 GLN A N 1
ATOM 574 C CA . GLN A 1 74 ? -8.700 5.884 13.682 1.00 55.47 74 GLN A CA 1
ATOM 575 C C . GLN A 1 74 ? -9.486 5.713 14.986 1.00 55.47 74 GLN A C 1
ATOM 577 O O . GLN A 1 74 ? -10.401 4.900 15.114 1.00 55.47 74 GLN A O 1
ATOM 582 N N . ALA A 1 75 ? -9.064 6.445 16.016 1.00 45.62 75 ALA A N 1
ATOM 583 C CA . ALA A 1 75 ? -9.857 6.677 17.194 1.00 45.62 75 ALA A CA 1
ATOM 584 C C . ALA A 1 75 ? -11.094 7.416 16.701 1.00 45.62 75 ALA A C 1
ATOM 586 O O . ALA A 1 75 ? -11.029 8.586 16.328 1.00 45.62 75 ALA A O 1
ATOM 587 N N . SER A 1 76 ? -12.216 6.707 16.674 1.00 45.41 76 SER A N 1
ATOM 588 C CA . SER A 1 76 ? -13.532 7.314 16.670 1.00 45.41 76 SER A CA 1
ATOM 589 C C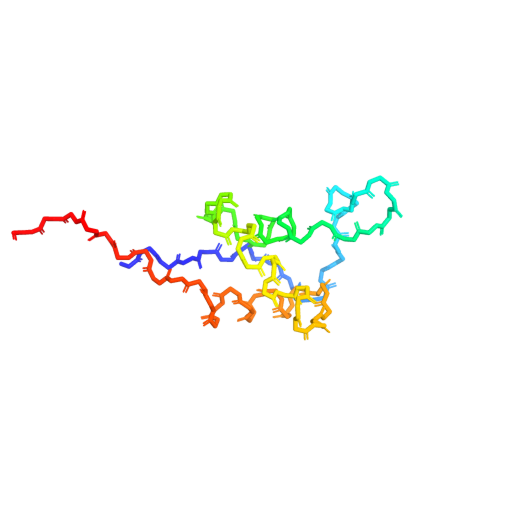 . SER A 1 76 ? -13.569 8.346 17.801 1.00 45.41 76 SER A C 1
ATOM 591 O O . SER A 1 76 ? -13.759 8.000 18.965 1.00 45.41 76 SER A O 1
ATOM 593 N N . GLN A 1 77 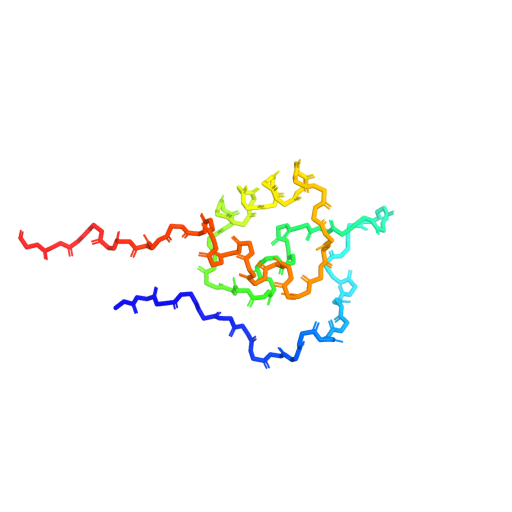? -13.362 9.625 17.485 1.00 46.75 77 GLN A N 1
ATOM 594 C CA . GLN A 1 77 ? -13.860 10.700 18.331 1.00 46.75 77 GLN A CA 1
ATOM 595 C C . GLN A 1 77 ? -15.373 10.727 18.129 1.00 46.75 77 GLN A C 1
ATOM 597 O O . GLN A 1 77 ? -15.895 11.410 17.255 1.00 46.75 77 GLN A O 1
ATOM 602 N N . GLY A 1 78 ? -16.062 9.902 18.912 1.00 49.69 78 GLY A N 1
ATOM 603 C CA . GLY A 1 78 ? -17.508 9.789 18.913 1.00 49.69 78 GLY A CA 1
ATOM 604 C C . GLY A 1 78 ? -17.990 8.972 20.106 1.00 49.69 78 GLY A C 1
ATOM 605 O O . GLY A 1 78 ? -17.988 7.748 20.047 1.00 49.69 78 GLY A O 1
ATOM 606 N N . SER A 1 79 ? -18.442 9.703 21.132 1.00 46.50 79 SER A N 1
ATOM 607 C CA . SER A 1 79 ? -19.455 9.314 22.129 1.00 46.50 79 SER A CA 1
ATOM 608 C C . SER A 1 79 ? -19.000 8.600 23.411 1.00 46.50 79 SER A C 1
ATOM 610 O O . SER A 1 79 ? -18.902 7.377 23.457 1.00 46.50 79 SER A O 1
ATOM 612 N N . ALA A 1 80 ? -18.880 9.378 24.493 1.00 41.22 80 ALA A N 1
ATOM 613 C CA . ALA A 1 80 ? -19.756 9.270 25.671 1.00 41.22 80 ALA A CA 1
ATOM 614 C C . ALA A 1 80 ? -19.700 10.570 26.488 1.00 41.22 80 ALA A C 1
ATOM 616 O O . ALA A 1 80 ? -18.572 11.022 26.785 1.00 41.22 80 ALA A O 1
#

Sequence (80 aa):
MPYLVFRNFPDNTPIPDDCYSCDGAPDWAALLEWICPELSPGEAERLATIGEASDIRPDVASLKRLIEEHARPQASQGSA

pLDDT: mean 79.97, std 13.02, range [41.22, 91.38]

Foldseek 3Di:
DPDQDFDPDDQPDDDDPVQADPVRHGNQLVLLCNGGVPDDSVRSVVLSVVCVVVVHDSTSVRSVVSCVVPPDPPPPPDDD

Secondary structure (DSSP, 8-state):
----------TTPPPPGGGB-TTS-B-HHHHHHHH-TTS-HHHHHHHHHHHHHTT----HHHHHHHHHHHSPP-------

Organism: Sorangium cellulosum (NCBI:txid56)

Radius of gyration: 13.06 Å; chains: 1; bounding box: 34×25×42 Å